Protein AF-A0AAU5XHA4-F1 (afdb_monomer_lite)

Radius of gyration: 14.24 Å; chains: 1; bounding box: 28×35×34 Å

Sequence (68 aa):
MTEESGAVEILFVDGKDVPIKHKHADRMVVMRDSSKPDGDALYYTPNEWEAFILGVKDGEFDDMVENS

pLDDT: mean 90.03, std 12.96, range [43.06, 98.44]

Foldseek 3Di:
DPPPPFDKDKDKDQQVPDPDPPDDDRIWIWIDGPVCPVDDIDID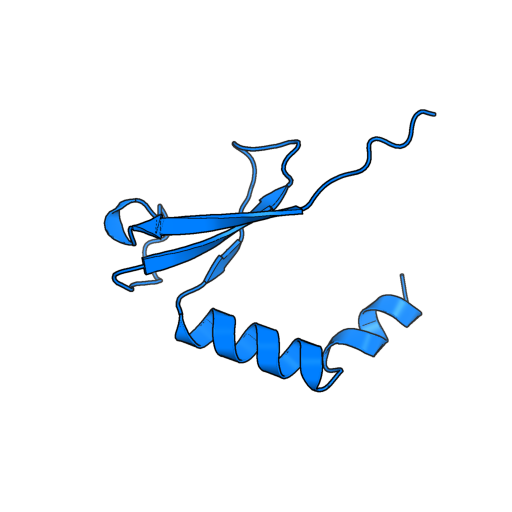DPVRVVVVVVCVVVCVCVVVVVVD

Structure (mmCIF, N/CA/C/O backbone):
data_AF-A0AAU5XHA4-F1
#
_entry.id   AF-A0AAU5XHA4-F1
#
loop_
_atom_site.group_PDB
_atom_site.id
_atom_site.type_symbol
_atom_site.label_atom_id
_atom_site.label_alt_id
_atom_site.label_comp_id
_atom_site.label_asym_id
_atom_site.label_entity_id
_atom_site.label_seq_id
_atom_site.pdbx_PDB_ins_code
_atom_site.Cartn_x
_atom_site.Cartn_y
_atom_site.Cartn_z
_atom_site.occupancy
_atom_site.B_iso_or_equiv
_atom_site.auth_seq_id
_atom_site.auth_comp_id
_atom_site.auth_asym_id
_atom_site.auth_atom_id
_atom_site.pdbx_PDB_model_num
ATOM 1 N N . MET A 1 1 ? -4.949 25.533 16.011 1.00 43.06 1 MET A N 1
ATOM 2 C CA . MET A 1 1 ? -4.266 24.421 15.328 1.00 43.06 1 MET A CA 1
ATOM 3 C C . MET A 1 1 ? -5.069 24.140 14.082 1.00 43.06 1 MET A C 1
ATOM 5 O O . MET A 1 1 ? -6.237 23.812 14.212 1.00 43.06 1 MET A O 1
ATOM 9 N N . THR A 1 2 ? -4.522 24.413 12.903 1.00 52.31 2 THR A N 1
ATOM 10 C CA . THR A 1 2 ? -5.110 23.905 11.663 1.00 52.31 2 THR A CA 1
ATOM 11 C C . THR A 1 2 ? -4.880 22.402 11.678 1.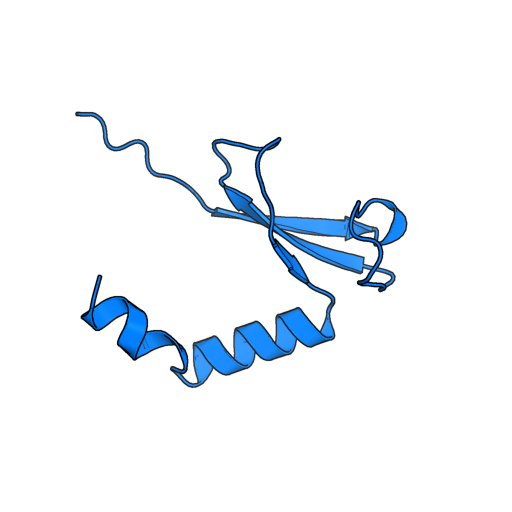00 52.31 2 THR A C 1
ATOM 13 O O . THR A 1 2 ? -3.730 21.979 11.774 1.00 52.31 2 THR A O 1
ATOM 16 N N . GLU A 1 3 ? -5.946 21.607 11.688 1.00 58.69 3 GLU A N 1
ATOM 17 C CA . GLU A 1 3 ? -5.822 20.185 11.380 1.00 58.69 3 GLU A CA 1
ATOM 18 C C . GLU A 1 3 ? -5.306 20.111 9.944 1.00 58.69 3 GLU A C 1
ATOM 20 O O . GLU A 1 3 ? -6.008 20.474 9.000 1.00 58.69 3 GLU A O 1
ATOM 25 N N . GLU A 1 4 ? -4.041 19.738 9.770 1.00 60.97 4 GLU A N 1
ATOM 26 C CA . GLU A 1 4 ? -3.595 19.268 8.469 1.00 60.97 4 GLU A CA 1
ATOM 27 C C . GLU A 1 4 ? -4.300 17.933 8.256 1.00 60.97 4 GLU A C 1
ATOM 29 O O . GLU A 1 4 ? -3.980 16.942 8.909 1.00 60.97 4 GLU A O 1
ATOM 34 N N . SER A 1 5 ? -5.332 17.919 7.412 1.00 63.72 5 SER A N 1
ATOM 35 C CA . SER A 1 5 ? -5.997 16.680 7.033 1.00 63.72 5 SER A CA 1
ATOM 36 C C . SER A 1 5 ? -4.979 15.815 6.291 1.00 63.72 5 SER A C 1
ATOM 38 O O . SER A 1 5 ? -4.711 16.050 5.111 1.00 63.72 5 SER A O 1
ATOM 40 N N . GLY A 1 6 ? -4.374 14.852 6.985 1.00 74.19 6 GLY A N 1
ATOM 41 C CA . GLY A 1 6 ? -3.532 13.842 6.360 1.00 74.19 6 GLY A CA 1
ATOM 42 C C . GLY A 1 6 ? -4.397 13.026 5.409 1.00 74.19 6 GLY A C 1
ATOM 43 O O . GLY A 1 6 ? -5.267 12.280 5.854 1.00 74.19 6 GLY A O 1
ATOM 44 N N . ALA A 1 7 ? -4.220 13.213 4.103 1.00 88.81 7 ALA A N 1
ATOM 45 C CA . ALA A 1 7 ? -4.904 12.401 3.113 1.00 88.81 7 ALA A CA 1
ATOM 46 C C . ALA A 1 7 ? -4.038 11.185 2.779 1.00 88.81 7 ALA A C 1
ATOM 48 O O . ALA A 1 7 ? -2.819 11.268 2.644 1.00 88.81 7 ALA A O 1
ATOM 49 N N . VAL A 1 8 ? -4.686 10.034 2.658 1.00 93.06 8 VAL A N 1
ATOM 50 C CA . VAL A 1 8 ? -4.057 8.833 2.118 1.00 93.06 8 VAL A CA 1
ATOM 51 C C . VAL A 1 8 ? -4.263 8.845 0.611 1.00 93.06 8 VAL A C 1
ATOM 53 O O . VAL A 1 8 ? -5.384 9.040 0.139 1.00 93.06 8 VAL A O 1
ATOM 56 N N . GLU A 1 9 ? -3.195 8.613 -0.146 1.00 95.69 9 GLU A N 1
ATOM 57 C CA . GLU A 1 9 ? -3.275 8.417 -1.589 1.00 95.69 9 GLU A CA 1
ATOM 58 C C . GLU A 1 9 ? -2.956 6.975 -1.986 1.00 95.69 9 GLU A C 1
ATOM 60 O O . GLU A 1 9 ? -2.092 6.318 -1.398 1.00 95.69 9 GLU A O 1
ATOM 65 N N . ILE A 1 10 ? -3.681 6.495 -3.000 1.00 97.06 10 ILE A N 1
ATOM 66 C CA . ILE A 1 10 ? -3.528 5.162 -3.581 1.00 97.06 10 ILE A CA 1
ATOM 67 C C . ILE A 1 10 ? -3.020 5.309 -5.012 1.00 97.06 10 ILE A C 1
ATOM 69 O O . ILE A 1 10 ? -3.672 5.934 -5.850 1.00 97.06 10 ILE A O 1
ATOM 73 N N . LEU A 1 11 ? -1.867 4.710 -5.295 1.00 96.69 11 LEU A N 1
ATOM 74 C CA . LEU A 1 11 ? -1.211 4.745 -6.598 1.00 96.69 11 LEU A CA 1
ATOM 75 C C . LEU A 1 11 ? -1.147 3.337 -7.193 1.00 96.69 11 LEU A C 1
ATOM 77 O O . LEU A 1 11 ? -0.908 2.359 -6.486 1.00 96.69 11 LEU A O 1
ATOM 81 N N . PHE A 1 12 ? -1.303 3.248 -8.512 1.00 97.44 12 PHE A N 1
ATOM 82 C CA . PHE A 1 12 ? -1.080 2.023 -9.277 1.00 97.44 12 PHE A CA 1
ATOM 83 C C . PHE A 1 12 ? 0.171 2.212 -10.123 1.00 97.44 12 PHE A C 1
ATOM 85 O O . PHE A 1 12 ? 0.201 3.080 -10.996 1.00 97.44 12 PHE A O 1
ATOM 92 N N . VAL A 1 13 ? 1.200 1.414 -9.857 1.00 97.38 13 VAL A N 1
ATOM 93 C CA . VAL A 1 13 ? 2.519 1.561 -10.487 1.00 97.38 13 VAL A CA 1
ATOM 94 C C . VAL A 1 13 ? 2.957 0.261 -11.151 1.00 97.38 13 VAL A C 1
ATOM 96 O O . VAL A 1 13 ? 2.455 -0.819 -10.825 1.00 97.38 13 VAL A O 1
ATOM 99 N N . ASP A 1 14 ? 3.882 0.365 -12.103 1.00 98.06 14 ASP A N 1
ATOM 100 C CA . ASP A 1 14 ? 4.564 -0.797 -12.673 1.00 98.06 14 ASP A CA 1
ATOM 101 C C . ASP A 1 14 ? 5.433 -1.438 -11.584 1.00 98.06 14 ASP A C 1
ATOM 103 O O . ASP A 1 14 ? 6.114 -0.749 -10.820 1.00 98.06 14 ASP A O 1
ATOM 107 N N . GLY A 1 15 ? 5.395 -2.765 -11.478 1.00 96.50 15 GLY A N 1
ATOM 108 C CA . GLY A 1 15 ? 6.139 -3.467 -10.438 1.00 96.50 15 GLY A CA 1
ATOM 109 C C . GLY A 1 15 ? 7.653 -3.311 -10.544 1.00 96.50 15 GLY A C 1
ATOM 110 O O . GLY A 1 15 ? 8.337 -3.427 -9.529 1.00 96.50 15 GLY A O 1
ATOM 111 N N . LYS A 1 16 ? 8.189 -2.984 -11.729 1.00 96.12 16 LYS A N 1
ATOM 112 C CA . LYS A 1 16 ? 9.624 -2.703 -11.895 1.00 96.12 16 LYS A CA 1
ATOM 113 C C . LYS A 1 16 ? 10.069 -1.420 -11.183 1.00 96.12 16 LYS A C 1
ATOM 115 O O . LYS A 1 16 ? 11.254 -1.277 -10.895 1.00 96.12 16 LYS A O 1
ATOM 120 N N . ASP A 1 17 ? 9.133 -0.508 -10.920 1.00 95.12 17 ASP A N 1
ATOM 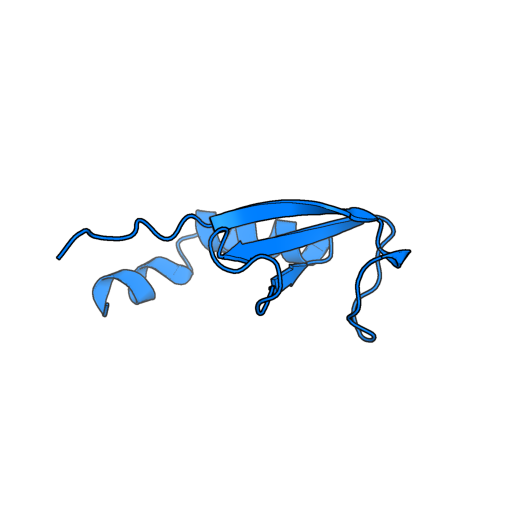121 C CA . ASP A 1 17 ? 9.399 0.794 -10.308 1.00 95.12 17 ASP A CA 1
ATOM 122 C C . ASP A 1 17 ? 9.292 0.731 -8.769 1.00 95.12 17 ASP A C 1
ATOM 124 O O . ASP A 1 17 ? 9.553 1.717 -8.079 1.00 95.12 17 ASP A O 1
ATOM 128 N N . VAL A 1 18 ? 8.930 -0.430 -8.203 1.00 94.38 18 VAL A N 1
ATOM 129 C CA . VAL A 1 18 ? 8.796 -0.624 -6.753 1.00 94.38 18 VAL A CA 1
ATOM 130 C C . VAL A 1 18 ? 10.152 -0.939 -6.100 1.00 94.38 18 VAL A C 1
ATOM 132 O O . VAL A 1 18 ? 10.823 -1.893 -6.496 1.00 94.38 18 VAL A O 1
ATOM 135 N N . PRO A 1 19 ? 10.558 -0.215 -5.034 1.00 93.94 19 PRO A N 1
ATOM 136 C CA . PRO A 1 19 ? 11.869 -0.387 -4.394 1.00 93.94 19 PRO A CA 1
ATOM 137 C C . PRO A 1 19 ? 11.959 -1.594 -3.434 1.00 93.94 19 PRO A C 1
ATOM 139 O O . PRO A 1 19 ? 12.975 -1.778 -2.758 1.00 93.94 19 PRO A O 1
ATOM 142 N N . ILE A 1 20 ? 10.916 -2.427 -3.344 1.00 93.06 20 ILE A N 1
ATOM 143 C CA . ILE A 1 20 ? 10.815 -3.532 -2.381 1.00 93.06 20 ILE A CA 1
ATOM 144 C C . ILE A 1 20 ? 11.216 -4.862 -3.023 1.00 93.06 20 ILE A C 1
ATOM 146 O O . ILE A 1 20 ? 10.532 -5.393 -3.889 1.00 93.06 20 ILE A O 1
ATOM 150 N N . LYS A 1 21 ? 12.313 -5.452 -2.538 1.00 91.31 21 LYS A N 1
ATOM 151 C CA . LYS A 1 21 ? 12.925 -6.652 -3.142 1.00 91.31 21 LYS A CA 1
ATOM 152 C C . LYS A 1 21 ? 12.183 -7.971 -2.914 1.00 91.31 21 LYS A C 1
ATOM 154 O O . LYS A 1 21 ? 12.519 -8.940 -3.575 1.00 91.31 21 LYS A O 1
ATOM 159 N N . HIS A 1 22 ? 11.267 -8.041 -1.951 1.00 91.75 22 HIS A N 1
ATOM 160 C CA . HIS A 1 22 ? 10.597 -9.290 -1.559 1.00 91.75 22 HIS A CA 1
ATOM 161 C C . HIS A 1 22 ? 9.137 -9.373 -2.033 1.00 91.75 22 HIS A C 1
ATOM 163 O O . HIS A 1 22 ? 8.418 -10.284 -1.628 1.00 91.75 22 HIS A O 1
ATOM 169 N N . LYS A 1 23 ? 8.691 -8.430 -2.872 1.00 92.31 23 LYS A N 1
ATOM 170 C CA . LYS A 1 23 ? 7.357 -8.416 -3.481 1.00 92.31 23 LYS A CA 1
ATOM 171 C C . LYS A 1 23 ? 7.495 -8.267 -4.989 1.00 92.31 23 LYS A C 1
ATOM 173 O O . LYS A 1 23 ? 8.241 -7.410 -5.453 1.00 92.31 23 LYS A O 1
ATOM 178 N N . HIS A 1 24 ? 6.778 -9.095 -5.743 1.00 94.25 24 HIS A N 1
ATOM 179 C CA . HIS A 1 24 ? 6.880 -9.129 -7.200 1.00 94.25 24 HIS A CA 1
ATOM 180 C C . HIS A 1 24 ? 5.505 -9.316 -7.840 1.00 94.25 24 HIS A C 1
ATOM 182 O O . HIS A 1 24 ? 4.790 -10.262 -7.517 1.00 94.25 24 HIS A O 1
ATOM 188 N N . ALA A 1 25 ? 5.163 -8.421 -8.760 1.00 96.81 25 ALA A N 1
ATOM 189 C CA . ALA A 1 25 ? 4.015 -8.497 -9.659 1.00 96.81 25 ALA A CA 1
ATOM 190 C C . ALA A 1 25 ? 4.239 -7.509 -10.816 1.00 96.81 25 ALA A C 1
ATOM 192 O O . ALA A 1 25 ? 5.038 -6.591 -10.670 1.00 96.81 25 ALA A O 1
ATOM 193 N N . ASP A 1 26 ? 3.522 -7.644 -11.933 1.00 97.56 26 ASP A N 1
ATOM 194 C CA . ASP A 1 26 ? 3.634 -6.692 -13.057 1.00 97.56 26 ASP A CA 1
ATOM 195 C C . ASP A 1 26 ? 3.080 -5.301 -12.707 1.00 97.56 26 ASP A C 1
ATOM 197 O O . ASP A 1 26 ? 3.515 -4.278 -13.237 1.00 97.56 26 ASP A O 1
ATOM 201 N N . ARG A 1 27 ? 2.102 -5.255 -11.799 1.00 97.62 27 ARG A N 1
ATOM 202 C CA . ARG A 1 27 ? 1.513 -4.028 -11.260 1.00 97.62 27 ARG A CA 1
ATOM 203 C C . ARG A 1 27 ? 1.389 -4.136 -9.755 1.00 97.62 27 ARG A C 1
ATOM 205 O O . ARG A 1 27 ? 1.059 -5.199 -9.237 1.00 97.62 27 ARG A O 1
ATOM 212 N N . MET A 1 28 ? 1.606 -3.018 -9.083 1.00 98.25 28 MET A N 1
ATOM 213 C CA . MET A 1 28 ? 1.590 -2.914 -7.630 1.00 98.25 28 MET A CA 1
ATOM 214 C C . MET A 1 28 ? 0.645 -1.793 -7.198 1.00 98.25 28 MET A C 1
ATOM 216 O O . MET A 1 28 ? 0.472 -0.805 -7.918 1.00 98.25 28 MET A O 1
ATOM 220 N N . VAL A 1 29 ? 0.049 -1.950 -6.018 1.00 98.44 29 VAL A N 1
ATOM 221 C CA . VAL A 1 29 ? -0.730 -0.901 -5.350 1.00 98.44 29 VAL A CA 1
ATOM 222 C C . VAL A 1 29 ? 0.128 -0.298 -4.248 1.00 98.44 29 VAL A C 1
ATOM 224 O O . VAL A 1 29 ? 0.706 -1.029 -3.443 1.00 98.44 29 VAL A O 1
ATOM 227 N N . VAL A 1 30 ? 0.223 1.028 -4.220 1.00 97.69 30 VAL A N 1
ATOM 228 C CA . VAL A 1 30 ? 0.993 1.771 -3.220 1.00 97.69 30 VAL A CA 1
ATOM 229 C C . VAL A 1 30 ? 0.046 2.652 -2.425 1.00 97.69 30 VAL A C 1
ATOM 231 O O . VAL A 1 30 ? -0.705 3.427 -3.011 1.00 97.69 30 VAL A O 1
ATOM 234 N N . MET A 1 31 ? 0.098 2.540 -1.103 1.00 97.31 31 MET A N 1
ATOM 235 C CA . MET A 1 31 ? -0.639 3.387 -0.169 1.00 97.31 31 MET A CA 1
ATOM 236 C C . MET A 1 31 ? 0.358 4.230 0.622 1.00 97.31 31 MET A C 1
ATOM 238 O O . MET A 1 31 ? 1.269 3.676 1.241 1.00 97.31 31 MET A O 1
ATOM 242 N N . ARG A 1 32 ? 0.207 5.558 0.593 1.00 96.25 32 ARG A N 1
ATOM 243 C CA . ARG A 1 32 ? 1.092 6.481 1.324 1.00 96.25 32 ARG A CA 1
ATOM 244 C C . ARG A 1 32 ? 0.371 7.745 1.789 1.00 96.25 32 ARG A C 1
ATOM 246 O O . ARG A 1 32 ? -0.729 8.050 1.332 1.00 96.25 32 ARG A O 1
ATOM 253 N N . ASP A 1 33 ? 1.018 8.468 2.697 1.00 94.19 33 ASP A N 1
ATOM 254 C CA . ASP A 1 33 ? 0.605 9.797 3.153 1.00 94.19 33 ASP A CA 1
ATOM 255 C C . ASP A 1 33 ? 0.857 10.824 2.038 1.00 94.19 33 ASP A C 1
ATOM 257 O O . ASP A 1 33 ? 1.998 11.040 1.622 1.00 94.19 33 ASP A O 1
ATOM 261 N N . SER A 1 34 ? -0.201 11.476 1.556 1.00 92.75 34 SER A N 1
ATOM 262 C CA . SER A 1 34 ? -0.114 12.442 0.459 1.00 92.75 34 SER A CA 1
ATOM 263 C C . SER A 1 34 ? 0.699 13.687 0.824 1.00 92.75 34 SER A C 1
ATOM 265 O O . SER A 1 34 ? 1.199 14.377 -0.061 1.00 92.75 34 SER A O 1
ATOM 267 N N . SER A 1 35 ? 0.814 14.012 2.118 1.00 91.88 35 SER A N 1
ATOM 268 C CA . SER A 1 35 ? 1.627 15.135 2.603 1.00 91.88 35 SER A CA 1
ATOM 269 C C . SER A 1 35 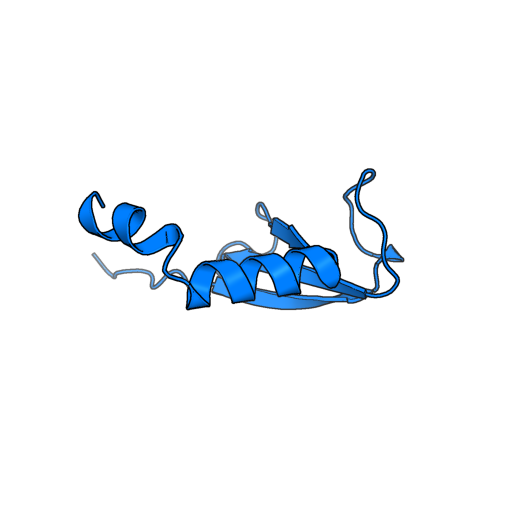? 3.126 14.809 2.621 1.00 91.88 35 SER A C 1
ATOM 271 O O . SER A 1 35 ? 3.958 15.714 2.706 1.00 91.88 35 SER A O 1
ATOM 273 N N . LYS A 1 36 ? 3.482 13.522 2.505 1.00 91.94 36 LYS A N 1
ATOM 274 C CA . LYS A 1 36 ? 4.857 13.008 2.538 1.00 91.94 36 LYS A CA 1
ATOM 275 C C . LYS A 1 36 ? 5.091 12.053 1.362 1.00 91.94 36 LYS A C 1
ATOM 277 O O . LYS A 1 36 ? 5.292 10.860 1.581 1.00 91.94 36 LYS A O 1
ATOM 282 N N . PRO A 1 37 ? 5.114 12.553 0.112 1.00 88.75 37 PRO A N 1
ATOM 283 C CA . PRO A 1 37 ? 5.273 11.701 -1.067 1.00 88.75 37 PRO A CA 1
ATOM 284 C C . PRO A 1 37 ? 6.585 10.897 -1.052 1.00 88.75 37 PRO A C 1
ATOM 286 O O . PRO A 1 37 ? 6.609 9.764 -1.526 1.00 88.75 37 PRO A O 1
ATOM 289 N N . ASP A 1 38 ? 7.649 11.441 -0.462 1.00 91.06 38 ASP A N 1
ATOM 290 C CA . ASP A 1 38 ? 8.941 10.752 -0.310 1.00 91.06 38 ASP A CA 1
ATOM 291 C C . ASP A 1 38 ? 9.066 9.981 1.020 1.00 91.06 38 ASP A C 1
ATOM 293 O O . ASP A 1 38 ? 10.139 9.479 1.355 1.00 91.06 38 ASP A O 1
ATOM 297 N N . GLY A 1 39 ? 7.991 9.934 1.811 1.00 90.12 39 GLY A N 1
ATOM 298 C CA . GLY A 1 39 ? 7.920 9.186 3.061 1.00 90.12 39 GLY A CA 1
ATOM 299 C C . GLY A 1 39 ? 7.684 7.692 2.848 1.00 90.12 39 GLY A C 1
ATOM 300 O O . GLY A 1 39 ? 7.681 7.179 1.727 1.00 90.12 39 GLY A O 1
ATOM 301 N N . ASP A 1 40 ? 7.468 6.985 3.956 1.00 94.06 40 ASP A N 1
ATOM 302 C CA . ASP A 1 40 ? 7.189 5.553 3.919 1.00 94.06 40 ASP A CA 1
ATOM 303 C C . ASP A 1 40 ? 5.868 5.248 3.199 1.00 94.06 40 ASP A C 1
ATOM 305 O O . ASP A 1 40 ? 4.886 5.990 3.283 1.00 94.06 40 ASP A O 1
ATOM 309 N N . ALA A 1 41 ? 5.849 4.110 2.507 1.00 95.56 41 ALA A N 1
ATOM 310 C CA . ALA A 1 41 ? 4.699 3.636 1.755 1.00 95.56 41 ALA A CA 1
ATOM 311 C C . ALA A 1 41 ? 4.497 2.132 1.953 1.00 95.56 41 ALA A C 1
ATOM 313 O O . AL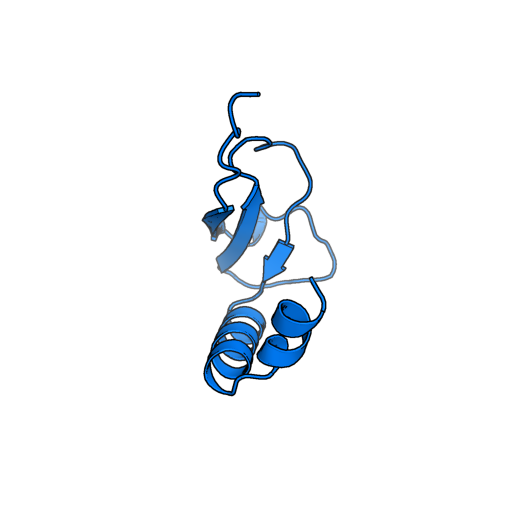A A 1 41 ? 5.455 1.364 2.084 1.00 95.56 41 ALA A O 1
ATOM 314 N N . LEU A 1 42 ? 3.238 1.705 1.926 1.00 96.69 42 LEU A N 1
ATOM 315 C CA . LEU A 1 42 ? 2.859 0.299 1.918 1.00 96.69 42 LEU A CA 1
ATOM 316 C C . LEU A 1 42 ? 2.690 -0.167 0.473 1.00 96.69 42 LEU A C 1
ATOM 318 O O . LEU A 1 42 ? 1.975 0.457 -0.309 1.00 96.69 42 LEU A O 1
ATOM 322 N N . TYR A 1 43 ? 3.340 -1.277 0.129 1.00 97.62 43 TYR A N 1
ATOM 323 C CA . TYR A 1 43 ? 3.323 -1.857 -1.214 1.00 97.62 43 TYR A CA 1
ATOM 324 C C . TYR A 1 43 ? 2.582 -3.189 -1.191 1.00 97.62 43 TYR A C 1
ATOM 326 O O . TYR A 1 43 ? 2.946 -4.087 -0.428 1.00 97.62 43 TYR A O 1
ATOM 334 N N . TYR A 1 44 ? 1.593 -3.339 -2.063 1.00 98.31 44 TYR A N 1
ATOM 335 C CA . TYR A 1 44 ? 0.780 -4.543 -2.188 1.00 98.31 44 TYR A CA 1
ATOM 336 C C . TYR A 1 44 ? 0.908 -5.122 -3.592 1.00 98.31 44 TYR A C 1
ATOM 338 O O . TYR A 1 44 ? 0.785 -4.409 -4.593 1.00 98.31 44 TYR A O 1
ATOM 346 N N . THR A 1 45 ? 1.115 -6.434 -3.664 1.00 98.25 45 THR A N 1
ATOM 347 C CA . THR A 1 45 ? 0.790 -7.195 -4.876 1.00 98.25 45 THR A CA 1
ATOM 348 C C . THR A 1 45 ? -0.731 -7.202 -5.091 1.00 98.25 45 THR A C 1
ATOM 350 O O . THR A 1 45 ? -1.481 -6.965 -4.140 1.00 98.25 45 THR A O 1
ATOM 353 N N . PRO A 1 46 ? -1.230 -7.511 -6.302 1.00 98.12 46 PRO A N 1
ATOM 354 C CA . PRO A 1 46 ? -2.670 -7.570 -6.556 1.00 98.12 46 PRO A CA 1
ATOM 355 C C . PRO A 1 46 ? -3.417 -8.519 -5.608 1.00 98.12 46 PRO A C 1
ATOM 357 O O . PRO A 1 46 ? -4.467 -8.156 -5.088 1.00 98.12 46 PRO A O 1
ATOM 360 N N . ASN A 1 47 ? -2.838 -9.689 -5.319 1.00 98.19 47 ASN A N 1
ATOM 361 C CA . ASN A 1 47 ? -3.449 -10.678 -4.429 1.00 98.19 47 ASN A CA 1
ATOM 362 C C . ASN A 1 47 ? -3.469 -10.202 -2.968 1.00 98.19 47 ASN A C 1
ATOM 364 O O . ASN A 1 47 ? -4.455 -10.404 -2.268 1.00 98.19 47 ASN A O 1
ATOM 368 N N . GLU A 1 48 ? -2.398 -9.554 -2.498 1.00 98.12 48 GLU A N 1
ATOM 369 C CA . GLU A 1 48 ? -2.382 -8.964 -1.152 1.00 98.12 48 GLU A CA 1
ATOM 370 C C . GLU A 1 48 ? -3.385 -7.811 -1.030 1.00 98.12 48 GLU A C 1
ATOM 372 O O . GLU A 1 48 ? -4.010 -7.655 0.013 1.00 98.12 48 GLU A O 1
ATOM 377 N N . TRP A 1 49 ? -3.554 -7.008 -2.085 1.00 98.12 49 TRP A N 1
ATOM 378 C CA . TRP A 1 49 ? -4.530 -5.918 -2.105 1.00 98.12 49 TRP A CA 1
ATOM 379 C C . TRP A 1 49 ? -5.971 -6.436 -2.075 1.00 98.12 49 TRP A C 1
ATOM 381 O O . TRP A 1 49 ? -6.806 -5.909 -1.343 1.00 98.12 49 TRP A O 1
ATOM 391 N N . GLU A 1 50 ? -6.261 -7.495 -2.831 1.00 98.25 50 GLU A N 1
ATOM 392 C CA . GLU A 1 50 ? -7.552 -8.181 -2.771 1.00 98.25 50 GLU A CA 1
ATOM 393 C C . GLU A 1 50 ? -7.822 -8.736 -1.369 1.00 98.25 50 GLU A C 1
ATOM 395 O O . GLU A 1 50 ? -8.891 -8.482 -0.814 1.00 98.25 50 GLU A O 1
ATOM 400 N N . ALA A 1 51 ? -6.840 -9.414 -0.765 1.00 98.12 51 ALA A N 1
ATOM 401 C CA . ALA A 1 51 ? -6.947 -9.916 0.602 1.00 98.12 51 ALA A CA 1
ATOM 402 C C . ALA A 1 51 ? -7.197 -8.784 1.613 1.00 98.12 51 ALA A C 1
ATOM 404 O O . ALA A 1 51 ? -8.085 -8.906 2.451 1.00 98.12 51 ALA A O 1
ATOM 405 N N . PHE A 1 52 ? -6.488 -7.656 1.489 1.00 96.94 52 PHE A N 1
ATOM 406 C CA . PHE A 1 52 ? -6.711 -6.473 2.322 1.00 96.94 52 PHE A CA 1
ATOM 407 C C . PHE A 1 52 ? -8.150 -5.948 2.202 1.00 96.94 52 PHE A C 1
ATOM 409 O O . PHE A 1 52 ? -8.808 -5.716 3.213 1.00 96.94 52 PHE A O 1
ATOM 416 N N . ILE A 1 53 ? -8.674 -5.806 0.978 1.00 97.31 53 ILE A N 1
ATOM 417 C CA . ILE A 1 53 ? -10.058 -5.356 0.757 1.00 97.31 53 ILE A CA 1
ATOM 418 C C . ILE A 1 53 ? -11.065 -6.334 1.364 1.00 97.31 53 ILE A C 1
ATOM 420 O O . ILE A 1 53 ? -12.083 -5.901 1.904 1.00 97.31 53 ILE A O 1
ATOM 424 N N . LEU A 1 54 ? -10.827 -7.640 1.232 1.00 98.00 54 LEU A N 1
ATOM 425 C CA . LEU A 1 54 ? -11.706 -8.656 1.802 1.00 98.00 54 LEU A CA 1
ATOM 426 C C . LEU A 1 54 ? -11.721 -8.578 3.330 1.00 98.00 54 LEU A C 1
ATOM 428 O O . LEU A 1 54 ? -12.811 -8.533 3.889 1.00 98.00 54 LEU A O 1
ATOM 432 N N . GLY A 1 55 ? -10.559 -8.450 3.975 1.00 96.38 55 GLY A N 1
ATOM 433 C CA . GLY A 1 55 ? -10.469 -8.275 5.428 1.00 96.38 55 GLY A CA 1
ATOM 434 C C . GLY A 1 55 ? -11.183 -7.016 5.921 1.00 96.38 55 GLY A C 1
ATOM 435 O O . GLY A 1 55 ? -11.979 -7.070 6.855 1.00 96.38 55 GLY A O 1
ATOM 436 N N . VAL A 1 56 ? -11.011 -5.887 5.218 1.00 95.44 56 VAL A N 1
ATOM 437 C CA . VAL A 1 56 ? -11.753 -4.645 5.514 1.00 95.44 56 VAL A CA 1
ATOM 438 C C . VAL A 1 56 ? -13.265 -4.853 5.406 1.00 95.44 56 VAL A C 1
ATOM 440 O O . VAL A 1 56 ? -14.017 -4.347 6.230 1.00 95.44 56 VAL A O 1
ATOM 443 N N . LYS A 1 57 ? -13.738 -5.590 4.396 1.00 96.50 57 LYS A N 1
ATOM 444 C CA . LYS A 1 57 ? -15.173 -5.865 4.224 1.00 96.50 57 LYS A CA 1
ATOM 445 C C . LYS A 1 57 ? -15.735 -6.833 5.261 1.00 96.50 57 LYS A C 1
ATOM 447 O O . LYS A 1 57 ? -16.932 -6.767 5.524 1.00 96.50 57 LYS A O 1
ATOM 452 N N . ASP A 1 58 ? -14.906 -7.726 5.789 1.00 96.94 58 ASP A N 1
ATOM 453 C CA . ASP A 1 58 ? -15.290 -8.698 6.817 1.00 96.94 58 ASP A CA 1
ATOM 454 C C . ASP A 1 58 ? -15.249 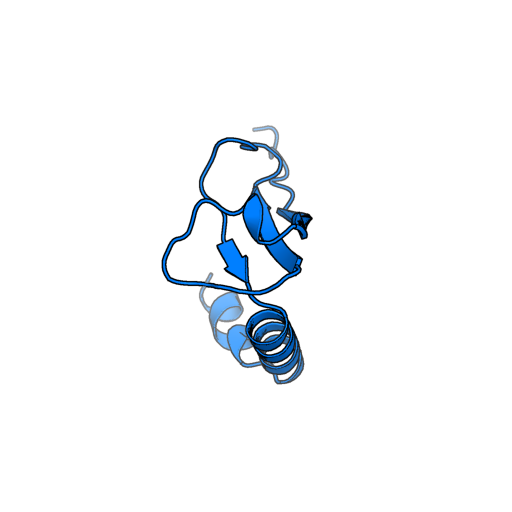-8.102 8.237 1.00 96.94 58 ASP A C 1
ATOM 456 O O . ASP A 1 58 ? -15.672 -8.749 9.190 1.00 96.94 58 ASP A O 1
ATOM 460 N N . GLY A 1 59 ? -14.788 -6.852 8.382 1.00 95.44 59 GLY A N 1
ATOM 461 C CA . GLY A 1 59 ? -14.687 -6.168 9.674 1.00 95.44 59 GLY A CA 1
ATOM 462 C C . GLY A 1 59 ? -13.472 -6.599 10.498 1.00 95.44 59 GLY A C 1
ATOM 463 O O . GLY A 1 59 ? -13.445 -6.378 11.705 1.00 95.44 59 GLY A O 1
ATOM 464 N N . GLU A 1 60 ? -12.442 -7.188 9.870 1.00 94.00 60 GLU A N 1
ATOM 465 C CA . GLU A 1 60 ? -11.237 -7.683 10.566 1.00 94.00 60 GLU A CA 1
ATOM 466 C C . GLU A 1 60 ? -10.467 -6.592 11.334 1.00 94.00 60 GLU A C 1
ATOM 468 O O . GLU A 1 60 ? -9.616 -6.920 12.156 1.00 94.00 60 GLU A O 1
ATOM 473 N N . PHE A 1 61 ? -10.740 -5.312 11.060 1.00 89.69 61 PHE A N 1
ATOM 474 C CA . PHE A 1 61 ? -10.046 -4.163 11.648 1.00 89.69 61 PHE A CA 1
ATOM 475 C C . PHE A 1 61 ? -10.953 -3.270 12.513 1.00 89.69 61 PHE A C 1
ATOM 477 O O . PHE A 1 61 ? -10.513 -2.208 12.955 1.00 89.69 61 PHE A O 1
ATOM 484 N N . ASP A 1 62 ? -12.215 -3.645 12.734 1.00 91.38 62 ASP A N 1
ATOM 485 C CA . ASP A 1 62 ? -13.182 -2.784 13.431 1.00 91.38 62 ASP A CA 1
ATOM 486 C C . ASP A 1 62 ? -12.788 -2.549 14.905 1.00 91.38 62 ASP A C 1
ATOM 488 O O . ASP A 1 62 ? -12.954 -1.450 15.440 1.00 91.38 62 ASP A O 1
ATOM 492 N N . ASP A 1 63 ? -12.163 -3.540 15.543 1.00 88.31 63 ASP A N 1
ATOM 493 C CA . ASP A 1 63 ? -11.655 -3.473 16.920 1.00 88.31 63 ASP A CA 1
ATOM 494 C C . ASP A 1 63 ? -10.465 -2.507 17.097 1.00 88.31 63 ASP A C 1
ATOM 496 O O . ASP A 1 63 ? -10.175 -2.049 18.211 1.00 88.31 63 ASP A O 1
ATOM 500 N N . MET A 1 64 ? -9.786 -2.156 16.002 1.00 83.44 64 MET A N 1
ATOM 501 C CA . MET A 1 64 ? -8.694 -1.182 15.995 1.00 83.44 64 MET A CA 1
ATOM 502 C C . MET A 1 64 ? -9.196 0.262 16.075 1.00 83.44 64 MET A C 1
ATOM 504 O O . MET A 1 64 ? -8.449 1.135 16.515 1.00 83.44 64 MET A O 1
ATOM 508 N N . VAL A 1 65 ? -10.446 0.519 15.676 1.00 75.12 65 VAL A N 1
ATOM 509 C CA . VAL A 1 65 ? -11.086 1.843 15.766 1.00 75.12 65 VAL A CA 1
ATOM 510 C C . VAL A 1 65 ? -11.674 2.071 17.157 1.00 75.12 65 VAL A C 1
ATOM 512 O O . VAL A 1 65 ? -11.640 3.180 17.680 1.00 75.12 65 VAL A O 1
ATOM 515 N N . GLU A 1 66 ? -12.178 1.020 17.803 1.00 69.19 66 GLU A N 1
ATOM 516 C CA . GLU A 1 66 ? -12.771 1.132 19.142 1.00 69.19 66 GLU A CA 1
ATOM 517 C C . GLU A 1 66 ? -11.737 1.442 20.244 1.00 69.19 66 GLU A C 1
ATOM 519 O O . GLU A 1 66 ? -12.108 1.900 21.325 1.00 69.19 66 GLU A O 1
ATOM 524 N N . ASN A 1 67 ? -10.442 1.246 19.965 1.00 56.34 67 ASN A N 1
ATOM 525 C CA . ASN A 1 67 ? -9.333 1.498 20.892 1.00 56.34 67 ASN A CA 1
ATOM 526 C C . ASN A 1 67 ? -8.459 2.719 20.529 1.00 56.34 67 ASN A C 1
ATOM 528 O O . ASN A 1 67 ? -7.421 2.915 21.171 1.00 56.34 67 ASN A O 1
ATOM 532 N N . SER A 1 68 ? -8.831 3.508 19.511 1.00 55.88 68 SER A N 1
ATOM 533 C CA . SER A 1 68 ? -8.058 4.668 19.020 1.00 55.88 68 SER A CA 1
ATOM 534 C C . SER A 1 68 ? -8.482 6.005 19.619 1.00 55.88 68 SER A C 1
ATOM 536 O O . SER A 1 68 ? -9.708 6.224 19.738 1.00 55.88 68 SER A O 1
#

Secondary structure (DSSP, 8-state):
-------EEEEEEEGGG---TT---SEEEEEEETT-TTS-EEEE-HHHHHHHHHHHHHTTTHHHHHT-